Protein AF-A0A382Z2X2-F1 (afdb_monomer_lite)

pLDDT: mean 89.28, std 9.61, range [53.44, 97.62]

Sequence (156 aa):
MVYLDMKKALDSKSSKHNLVLAEGDSIIVPKTMDVVHISGALMNLEGNSISAPHFGRRRANYYINNFAGGFTKSNKKSNTVVVYPNGIAKKSMTFGLFSISPRIKKGSTIIVANKIEKQKKENENLVDWNKQIENAMLKVTAILTLWLLVDRVNAQ

Structure (mmCIF, N/CA/C/O backbone):
data_AF-A0A382Z2X2-F1
#
_entry.id   AF-A0A382Z2X2-F1
#
loop_
_atom_site.group_PDB
_atom_site.id
_atom_site.type_symbol
_atom_site.label_atom_id
_atom_site.label_alt_id
_atom_site.label_comp_id
_atom_site.label_asym_id
_atom_site.label_entity_id
_atom_site.label_seq_id
_atom_site.pdbx_PDB_ins_code
_atom_site.Cartn_x
_atom_site.Cartn_y
_atom_site.Cartn_z
_atom_site.occupancy
_atom_site.B_iso_or_equiv
_atom_site.auth_seq_id
_atom_site.auth_comp_id
_atom_site.auth_asym_id
_atom_site.auth_atom_id
_atom_site.pdbx_PDB_model_num
ATOM 1 N N . MET A 1 1 ? -13.786 -14.110 8.779 1.00 68.69 1 MET A N 1
ATOM 2 C CA . MET A 1 1 ? -13.494 -12.661 8.893 1.00 68.69 1 MET A CA 1
ATOM 3 C C . MET A 1 1 ? -14.566 -11.894 8.147 1.00 68.69 1 MET A C 1
ATOM 5 O O . MET A 1 1 ? -14.805 -12.201 6.987 1.00 68.69 1 MET A O 1
ATOM 9 N N . VAL A 1 2 ? -15.202 -10.929 8.807 1.00 78.62 2 VAL A N 1
ATOM 10 C CA . VAL A 1 2 ? -16.273 -10.100 8.236 1.00 78.62 2 VAL A CA 1
ATOM 11 C C . VAL A 1 2 ? -15.812 -8.645 8.232 1.00 78.62 2 VAL A C 1
ATOM 13 O O . VAL A 1 2 ? -15.116 -8.207 9.148 1.00 78.62 2 VAL A O 1
ATOM 16 N N . TYR A 1 3 ? -16.155 -7.900 7.183 1.00 81.44 3 TYR A N 1
ATOM 17 C CA . TYR A 1 3 ? -15.874 -6.468 7.114 1.00 81.44 3 TYR A CA 1
ATOM 18 C C . TYR A 1 3 ? -16.699 -5.707 8.162 1.00 81.44 3 TYR A C 1
ATOM 20 O O . TYR A 1 3 ? -17.918 -5.844 8.203 1.00 81.44 3 TYR A O 1
ATOM 28 N N . LEU A 1 4 ? -16.037 -4.863 8.959 1.00 82.62 4 LEU A N 1
ATOM 29 C CA . LEU A 1 4 ? -16.677 -4.005 9.956 1.00 82.62 4 LEU A CA 1
ATOM 30 C C . LEU A 1 4 ? -16.259 -2.542 9.764 1.00 82.62 4 LEU A C 1
ATOM 32 O O . LEU A 1 4 ? -15.071 -2.206 9.716 1.00 82.62 4 LEU A O 1
ATOM 36 N N . ASP A 1 5 ? -17.250 -1.654 9.707 1.00 88.06 5 ASP A N 1
ATOM 37 C CA . ASP A 1 5 ? -17.064 -0.203 9.771 1.00 88.06 5 ASP A CA 1
ATOM 38 C C . ASP A 1 5 ? -17.682 0.334 11.061 1.00 88.06 5 ASP A C 1
ATOM 40 O O . ASP A 1 5 ? -18.824 0.789 11.087 1.00 88.06 5 ASP A O 1
ATOM 44 N N . MET A 1 6 ? -16.913 0.255 12.149 1.00 86.81 6 MET A N 1
ATOM 45 C CA . MET A 1 6 ? -17.391 0.594 13.490 1.00 86.81 6 MET A CA 1
ATOM 46 C C . MET A 1 6 ? -17.887 2.039 13.593 1.00 86.81 6 MET A C 1
ATOM 48 O O . MET A 1 6 ? -18.873 2.291 14.270 1.00 86.81 6 MET A O 1
ATOM 52 N N . LYS A 1 7 ? -17.254 2.985 12.885 1.00 89.38 7 LYS A N 1
ATOM 53 C CA . LYS A 1 7 ? -17.696 4.384 12.899 1.00 89.38 7 LYS A CA 1
ATOM 54 C C . LYS A 1 7 ? -19.124 4.492 12.366 1.00 89.38 7 LYS A C 1
ATOM 56 O O . LYS A 1 7 ? -19.999 4.997 13.052 1.00 89.38 7 LYS A O 1
ATOM 61 N N . LYS A 1 8 ? -19.374 3.928 11.184 1.00 91.25 8 LYS A N 1
ATOM 62 C CA . LYS A 1 8 ? -20.708 3.972 10.576 1.00 91.25 8 LYS A CA 1
ATOM 63 C C . LYS A 1 8 ? -21.735 3.113 11.306 1.00 91.25 8 LYS A C 1
ATOM 65 O O . LYS A 1 8 ? -22.921 3.412 11.211 1.00 91.25 8 LYS A O 1
ATOM 70 N N . ALA A 1 9 ? -21.316 2.026 11.951 1.00 91.19 9 ALA A N 1
ATOM 71 C CA . ALA A 1 9 ? -22.197 1.206 12.781 1.00 91.19 9 ALA A CA 1
ATOM 72 C C . ALA A 1 9 ? -22.659 1.985 14.027 1.00 91.19 9 ALA A C 1
ATOM 74 O O . ALA A 1 9 ? -23.834 1.964 14.372 1.00 91.19 9 ALA A O 1
ATOM 75 N N . LEU A 1 10 ? -21.756 2.748 14.653 1.00 91.88 10 LEU A N 1
ATOM 76 C CA . LEU A 1 10 ? -22.066 3.567 15.829 1.00 91.88 10 LEU A CA 1
ATOM 77 C C . LEU A 1 10 ? -22.859 4.842 15.500 1.00 91.88 10 LEU A C 1
ATOM 79 O O . LEU A 1 10 ? -23.602 5.319 16.353 1.00 91.88 10 LEU A O 1
ATOM 83 N N . ASP A 1 11 ? -22.738 5.376 14.281 1.00 95.06 11 ASP A N 1
ATOM 84 C CA . ASP A 1 11 ? -23.430 6.608 13.870 1.00 95.06 11 ASP A CA 1
ATOM 85 C C . ASP A 1 11 ? -24.973 6.469 13.856 1.00 95.06 11 ASP A C 1
ATOM 87 O O . ASP A 1 11 ? -25.678 7.472 13.958 1.00 95.06 11 ASP A O 1
ATOM 91 N N . SER A 1 12 ? -25.531 5.255 13.719 1.00 93.12 12 SER A N 1
ATOM 92 C CA . SER A 1 12 ? -26.987 5.030 13.740 1.00 93.12 12 SER A CA 1
ATOM 93 C C . SER A 1 12 ? -27.377 3.613 14.170 1.00 93.12 12 SER A C 1
ATOM 95 O O . SER A 1 12 ? -26.840 2.623 13.673 1.00 93.12 12 SER A O 1
ATOM 97 N N . LYS A 1 13 ? -28.430 3.503 14.995 1.00 89.56 13 LYS A N 1
ATOM 98 C CA . LYS A 1 13 ? -29.031 2.214 15.392 1.00 89.56 13 LYS A CA 1
ATOM 99 C C . LYS A 1 13 ? -29.577 1.397 14.212 1.00 89.56 13 LYS A C 1
ATOM 101 O O . LYS A 1 13 ? -29.650 0.179 14.316 1.00 89.56 13 LYS A O 1
ATOM 106 N N . SER A 1 14 ? -29.930 2.035 13.094 1.00 92.75 14 SER A N 1
ATOM 107 C CA . SER A 1 14 ? -30.413 1.378 11.866 1.00 92.75 14 SER A CA 1
ATOM 108 C C . SER A 1 14 ? -29.350 1.303 10.763 1.00 92.75 14 SER A C 1
ATOM 110 O O . SER A 1 14 ? -29.668 1.133 9.585 1.00 92.75 14 SER A O 1
ATOM 112 N N . SER A 1 15 ? -28.071 1.464 11.112 1.00 93.69 15 SER A N 1
ATOM 113 C CA . SER A 1 15 ? -26.987 1.441 10.135 1.00 93.69 15 SER A CA 1
ATOM 114 C C . SER A 1 15 ? -26.902 0.102 9.407 1.00 93.69 15 SER A C 1
ATOM 116 O O . SER A 1 15 ? -26.831 -0.961 10.018 1.00 93.69 15 SER A O 1
ATOM 118 N N . LYS A 1 16 ? -26.762 0.157 8.078 1.00 90.50 16 LYS A N 1
ATOM 119 C CA . LYS A 1 16 ? -26.461 -1.014 7.234 1.00 90.50 16 LYS A CA 1
ATOM 120 C C . LYS A 1 16 ? -25.109 -1.680 7.535 1.00 90.50 16 LYS A C 1
ATOM 122 O O . LYS A 1 16 ? -24.785 -2.694 6.932 1.00 90.50 16 LYS A O 1
ATOM 127 N N . HIS A 1 17 ? -24.286 -1.056 8.380 1.00 89.81 17 HIS A N 1
ATOM 128 C CA . HIS A 1 17 ? -22.993 -1.587 8.814 1.00 89.81 17 HIS A CA 1
ATOM 129 C C . HIS A 1 17 ? -23.091 -2.307 10.168 1.00 89.81 17 HIS A C 1
ATOM 131 O O . HIS A 1 17 ? -22.067 -2.765 10.672 1.00 89.81 17 HIS A O 1
ATOM 137 N N . ASN A 1 18 ? -24.291 -2.393 10.757 1.00 90.81 18 ASN A N 1
ATOM 138 C CA . ASN A 1 18 ? -24.536 -3.189 11.953 1.00 90.81 18 ASN A CA 1
ATOM 139 C C . ASN A 1 18 ? -24.415 -4.674 11.611 1.00 90.81 18 ASN A C 1
ATOM 141 O O . ASN A 1 18 ? -24.924 -5.128 10.586 1.00 90.81 18 ASN A O 1
ATOM 145 N N . LEU A 1 19 ? -23.724 -5.417 12.471 1.00 89.50 19 LEU A N 1
ATOM 146 C CA . LEU A 1 19 ? -23.555 -6.858 12.333 1.00 89.50 19 LEU A CA 1
ATOM 147 C C . LEU A 1 19 ? -24.490 -7.565 13.311 1.00 89.50 19 LEU A C 1
ATOM 149 O O . LEU A 1 19 ? -24.536 -7.216 14.490 1.00 89.50 19 LEU A O 1
ATOM 153 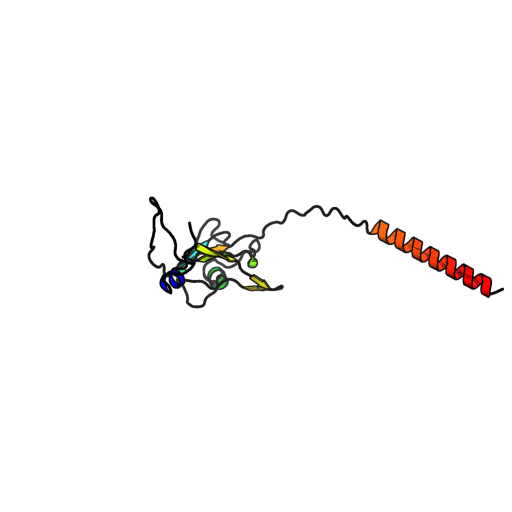N N . VAL A 1 20 ? -25.222 -8.555 12.805 1.00 91.19 20 VAL A N 1
ATOM 154 C CA . VAL A 1 20 ? -25.952 -9.515 13.635 1.00 91.19 20 VAL A CA 1
ATOM 155 C C . VAL A 1 20 ? -24.962 -10.600 14.041 1.00 91.19 20 VAL A C 1
ATOM 157 O O . VAL A 1 20 ? -24.246 -11.111 13.182 1.00 91.19 20 VAL A O 1
ATOM 160 N N . LEU A 1 21 ? -24.908 -10.910 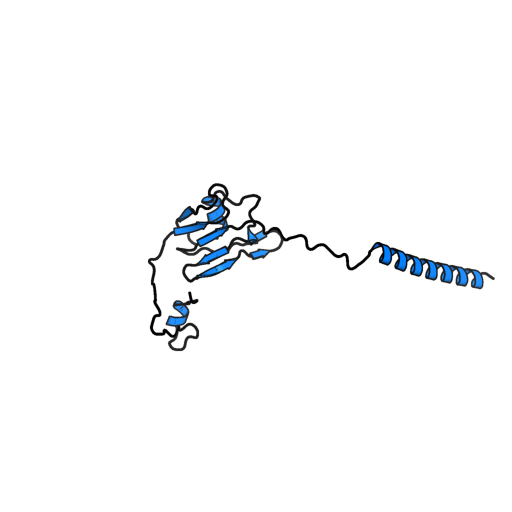15.333 1.00 92.06 21 LEU A N 1
ATOM 161 C CA . LEU A 1 21 ? -24.054 -11.962 15.878 1.00 92.06 21 LEU A CA 1
ATOM 162 C C . LEU A 1 21 ? -24.899 -13.195 16.183 1.00 92.06 21 LEU A C 1
ATOM 164 O O . LEU A 1 21 ? -26.029 -13.065 16.658 1.00 92.06 21 LEU A O 1
ATOM 168 N N . ALA A 1 22 ? -24.334 -14.367 15.929 1.00 95.25 22 ALA A N 1
ATOM 169 C CA . ALA A 1 22 ? -24.912 -15.653 16.280 1.00 95.25 22 ALA A CA 1
ATOM 170 C C . ALA A 1 22 ? -24.118 -16.329 17.408 1.00 95.25 22 ALA A C 1
ATOM 172 O O . ALA A 1 22 ? -23.006 -15.924 17.756 1.00 95.25 22 ALA A O 1
ATOM 173 N N . GLU A 1 23 ? -24.701 -17.376 17.991 1.00 96.25 23 GLU A N 1
ATOM 174 C CA . GLU A 1 23 ? -23.996 -18.217 18.955 1.00 96.25 23 GLU A CA 1
ATOM 175 C C . GLU A 1 23 ? -22.725 -18.806 18.320 1.00 96.25 23 GLU A C 1
ATOM 177 O O . GLU A 1 23 ? -22.752 -19.320 17.203 1.00 96.25 23 GLU A O 1
ATOM 182 N N . GLY A 1 24 ? -21.601 -18.696 19.032 1.00 95.69 24 GLY A N 1
ATOM 183 C CA . GLY A 1 24 ? -20.282 -19.117 18.550 1.00 95.69 24 GLY A CA 1
ATOM 184 C C . GLY A 1 24 ? -19.459 -18.020 17.863 1.00 95.69 24 GLY A C 1
ATOM 185 O O . GLY A 1 24 ? -18.258 -18.216 17.661 1.00 95.69 24 GLY A O 1
ATOM 186 N N . ASP A 1 25 ? -20.040 -16.854 17.558 1.00 94.12 25 ASP A N 1
ATOM 187 C CA . ASP A 1 25 ? -19.269 -15.717 17.047 1.00 94.12 25 ASP A CA 1
ATOM 188 C C . ASP A 1 25 ? -18.335 -15.132 18.119 1.00 94.12 25 ASP A C 1
ATOM 190 O O . ASP A 1 25 ? -18.645 -15.086 19.310 1.00 94.12 25 ASP A O 1
ATOM 194 N N . SER A 1 26 ? -17.179 -14.624 17.681 1.00 91.62 26 SER A N 1
ATOM 195 C CA . SER A 1 26 ? -16.187 -13.987 18.551 1.00 91.62 26 SER A CA 1
ATOM 196 C C . SER A 1 26 ? -15.807 -12.602 18.033 1.00 91.62 26 SER A C 1
ATOM 198 O O . SER A 1 26 ? -15.476 -12.427 16.857 1.00 91.62 26 SER A O 1
ATOM 200 N N . ILE A 1 27 ? -15.822 -11.611 18.931 1.00 88.88 27 ILE A N 1
ATOM 201 C CA . ILE A 1 27 ? -15.322 -10.260 18.667 1.00 88.88 27 ILE A CA 1
ATOM 202 C C . ILE A 1 27 ? -13.980 -10.092 19.367 1.00 88.88 27 ILE A C 1
ATOM 204 O O . ILE A 1 27 ? -13.880 -10.161 20.590 1.00 88.88 27 ILE A O 1
ATOM 208 N N . ILE A 1 28 ? -12.953 -9.798 18.577 1.00 85.44 28 ILE A N 1
ATOM 209 C CA . ILE A 1 28 ? -11.598 -9.555 19.064 1.00 85.44 28 ILE A CA 1
ATOM 210 C C . ILE A 1 28 ? -11.269 -8.081 18.823 1.00 85.44 28 ILE A C 1
ATOM 212 O O . ILE A 1 28 ? -11.236 -7.632 17.676 1.00 85.44 28 ILE A O 1
ATOM 216 N N . VAL A 1 29 ? -11.006 -7.329 19.896 1.00 86.06 29 VAL A N 1
ATOM 217 C CA . VAL A 1 29 ? -10.560 -5.927 19.826 1.00 86.06 29 VAL A CA 1
ATOM 218 C C . VAL A 1 29 ? -9.057 -5.869 20.118 1.00 86.06 29 VAL A C 1
ATOM 220 O O . VAL A 1 29 ? -8.656 -5.910 21.282 1.00 86.06 29 VAL A O 1
ATOM 223 N N . PRO A 1 30 ? -8.195 -5.807 19.088 1.00 79.81 30 PRO A N 1
ATOM 224 C CA . PRO A 1 30 ? -6.755 -5.748 19.296 1.00 79.81 30 PRO A CA 1
ATOM 225 C C . PRO A 1 30 ? -6.318 -4.366 19.798 1.00 79.81 30 PRO A C 1
ATOM 227 O O . PRO A 1 30 ? -6.960 -3.346 19.534 1.00 79.81 30 PRO A O 1
ATOM 230 N N . LYS A 1 31 ? -5.163 -4.316 20.472 1.00 84.06 31 LYS A N 1
ATOM 231 C CA . LYS A 1 31 ? -4.504 -3.051 20.824 1.00 84.06 31 LYS A CA 1
ATOM 232 C C . LYS A 1 31 ? -4.092 -2.294 19.558 1.00 84.06 31 LYS A C 1
ATOM 234 O O . LYS A 1 31 ? -3.717 -2.893 18.549 1.00 84.06 31 LYS A O 1
ATOM 239 N N . THR A 1 32 ? -4.118 -0.965 19.617 1.00 81.31 32 THR A N 1
ATOM 240 C CA . THR A 1 32 ? -3.611 -0.130 18.525 1.00 81.31 32 THR A CA 1
ATOM 241 C C . THR A 1 32 ? -2.101 -0.288 18.405 1.00 81.31 32 THR A C 1
ATOM 243 O O . THR A 1 32 ? -1.371 -0.028 19.357 1.00 81.31 32 THR A O 1
ATOM 246 N N . MET A 1 33 ? -1.635 -0.682 17.224 1.00 86.00 33 MET A N 1
ATOM 247 C CA . MET A 1 33 ? -0.210 -0.741 16.911 1.00 86.00 33 MET A CA 1
ATOM 248 C C . MET A 1 33 ? 0.239 0.577 16.284 1.00 86.00 33 MET A C 1
ATOM 250 O O . MET A 1 33 ? -0.300 0.985 15.256 1.00 86.00 33 MET A O 1
ATOM 254 N N . ASP A 1 34 ? 1.268 1.208 16.842 1.00 91.50 34 ASP A N 1
ATOM 255 C CA . ASP A 1 34 ? 1.868 2.432 16.285 1.00 91.50 34 ASP A CA 1
ATOM 256 C C . ASP A 1 34 ? 2.918 2.152 15.198 1.00 91.50 34 ASP A C 1
ATOM 258 O O . ASP A 1 34 ? 3.710 3.019 14.829 1.00 91.50 34 ASP A O 1
ATOM 262 N N . VAL A 1 35 ? 2.901 0.940 14.644 1.00 95.00 35 VAL A N 1
ATOM 263 C CA . VAL A 1 35 ? 3.814 0.488 13.595 1.00 95.00 35 VAL A CA 1
ATOM 264 C C . VAL A 1 35 ? 3.072 0.143 12.309 1.00 95.00 35 VAL A C 1
ATOM 266 O O . VAL A 1 35 ? 1.850 -0.010 12.271 1.00 95.00 35 VAL A O 1
ATOM 269 N N . VAL A 1 36 ? 3.837 0.051 11.233 1.00 96.50 36 VAL A N 1
ATOM 270 C CA . VAL A 1 36 ? 3.434 -0.398 9.907 1.00 96.50 36 VAL A CA 1
ATOM 271 C C . VAL A 1 36 ? 4.290 -1.604 9.571 1.00 96.50 36 VAL A C 1
ATOM 273 O O . VAL A 1 36 ? 5.516 -1.516 9.615 1.00 96.50 36 VAL A O 1
ATOM 276 N N . HIS A 1 37 ? 3.653 -2.708 9.209 1.00 95.94 37 HIS A N 1
ATOM 277 C CA . HIS A 1 37 ? 4.357 -3.902 8.760 1.00 95.94 37 HIS A CA 1
ATOM 278 C C . HIS A 1 37 ? 4.567 -3.841 7.250 1.00 95.94 37 HIS A C 1
ATOM 280 O O . HIS A 1 37 ? 3.696 -3.387 6.511 1.00 95.94 37 HIS A O 1
ATOM 286 N N . ILE A 1 38 ? 5.720 -4.297 6.782 1.00 96.31 38 ILE A N 1
ATOM 287 C CA . ILE A 1 38 ? 6.086 -4.372 5.371 1.00 96.31 38 ILE A CA 1
ATOM 288 C C . ILE A 1 38 ? 6.540 -5.803 5.113 1.00 96.31 38 ILE A C 1
ATOM 290 O O . ILE A 1 38 ? 7.431 -6.290 5.801 1.00 96.31 38 ILE A O 1
ATOM 294 N N . SER A 1 39 ? 5.929 -6.484 4.152 1.00 95.06 39 SER A N 1
ATOM 295 C CA . SER A 1 39 ? 6.179 -7.896 3.856 1.00 95.06 39 SER A CA 1
ATOM 296 C C . SER A 1 39 ? 6.115 -8.188 2.354 1.00 95.06 39 SER A C 1
ATOM 298 O O . SER A 1 39 ? 5.774 -7.321 1.540 1.00 95.06 39 SER A O 1
ATOM 300 N N . GLY A 1 40 ? 6.436 -9.429 1.985 1.00 92.06 40 GLY A N 1
ATOM 301 C CA . GLY A 1 40 ? 6.374 -9.930 0.615 1.00 92.06 40 GLY A CA 1
ATOM 302 C C . GLY A 1 40 ? 7.747 -9.971 -0.052 1.00 92.06 40 GLY A C 1
ATOM 303 O O . GLY A 1 40 ? 8.740 -10.328 0.571 1.00 92.06 40 GLY A O 1
ATOM 304 N N . ALA A 1 41 ? 7.798 -9.627 -1.338 1.00 91.56 41 ALA A N 1
ATOM 305 C CA . ALA A 1 41 ? 9.012 -9.702 -2.146 1.00 91.56 41 ALA A CA 1
ATOM 306 C C . ALA A 1 41 ? 9.921 -8.477 -1.924 1.00 91.56 41 ALA A C 1
ATOM 308 O O . ALA A 1 41 ? 9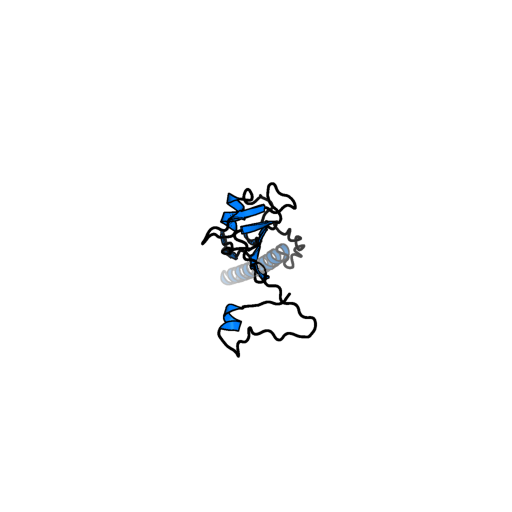.950 -7.561 -2.747 1.00 91.56 41 ALA A O 1
ATOM 309 N N . LEU A 1 42 ? 10.617 -8.436 -0.790 1.00 91.06 42 LEU A N 1
ATOM 310 C CA . LEU A 1 42 ? 11.520 -7.348 -0.398 1.00 91.06 42 LEU A CA 1
ATOM 311 C C . LEU A 1 42 ? 12.971 -7.628 -0.831 1.00 91.06 42 LEU A C 1
ATOM 313 O O . LEU A 1 42 ? 13.368 -8.781 -0.938 1.00 91.06 42 LEU A O 1
ATOM 317 N N . MET A 1 43 ? 13.768 -6.574 -1.052 1.00 81.94 43 MET A N 1
ATOM 318 C CA . MET A 1 43 ? 15.128 -6.664 -1.625 1.00 81.94 43 MET A CA 1
ATOM 319 C C . MET A 1 43 ? 16.109 -7.503 -0.792 1.00 81.94 43 MET A C 1
ATOM 321 O O . MET A 1 43 ? 16.875 -8.270 -1.356 1.00 81.94 43 MET A O 1
ATOM 325 N N . ASN A 1 44 ? 16.079 -7.353 0.537 1.00 72.25 44 ASN A N 1
ATOM 326 C CA . ASN A 1 44 ? 17.050 -7.963 1.462 1.00 72.25 44 ASN A CA 1
ATOM 327 C C . ASN A 1 44 ? 16.373 -8.824 2.540 1.00 72.25 44 ASN A C 1
ATOM 329 O O . ASN A 1 44 ? 16.937 -9.071 3.602 1.00 72.25 44 ASN A O 1
ATOM 333 N N . LEU A 1 45 ? 15.115 -9.195 2.310 1.00 71.19 45 LEU A N 1
ATOM 334 C CA . LEU A 1 45 ? 14.251 -9.872 3.272 1.00 71.19 45 LEU A CA 1
ATOM 335 C C . LEU A 1 45 ? 13.373 -10.871 2.512 1.00 71.19 45 LEU A C 1
ATOM 337 O O . LEU A 1 45 ? 12.148 -10.799 2.580 1.00 71.19 45 LEU A O 1
ATOM 341 N N . GLU A 1 46 ? 13.979 -11.764 1.728 1.00 61.09 46 GLU A N 1
ATOM 342 C CA . GLU A 1 46 ? 13.220 -12.806 1.032 1.00 61.09 46 GLU A CA 1
ATOM 343 C C . GLU A 1 46 ? 12.466 -13.663 2.061 1.00 61.09 46 GLU A C 1
ATOM 345 O O . GLU A 1 46 ? 13.066 -14.324 2.903 1.00 61.09 46 GLU A O 1
ATOM 350 N N . GLY A 1 47 ? 11.133 -13.569 2.054 1.00 62.47 47 GLY A N 1
ATOM 351 C CA . GLY A 1 47 ? 10.259 -14.243 3.021 1.00 62.47 47 GLY A CA 1
ATOM 352 C C . GLY A 1 47 ? 10.090 -13.531 4.370 1.00 62.47 47 GLY A C 1
ATOM 353 O O . GLY A 1 47 ? 9.201 -13.902 5.133 1.00 62.47 47 GLY A O 1
ATOM 354 N N . ASN A 1 48 ? 10.856 -12.473 4.647 1.00 74.12 48 ASN A N 1
ATOM 355 C CA . ASN A 1 48 ? 10.819 -11.758 5.921 1.00 74.12 48 ASN A CA 1
ATOM 356 C C . ASN A 1 48 ? 10.006 -10.457 5.843 1.00 74.12 48 ASN A C 1
ATOM 358 O O . ASN A 1 48 ? 9.849 -9.827 4.797 1.00 74.12 48 ASN A O 1
ATOM 362 N N . SER A 1 49 ? 9.482 -10.040 6.995 1.00 90.31 49 SER A N 1
ATOM 363 C CA . SER A 1 49 ? 8.787 -8.766 7.170 1.00 90.31 49 SER A CA 1
ATOM 364 C C . SER A 1 49 ? 9.602 -7.811 8.028 1.00 90.31 49 SER A C 1
ATOM 366 O O . SER A 1 49 ? 10.260 -8.241 8.972 1.00 90.31 49 SER A O 1
ATOM 368 N N . ILE A 1 50 ? 9.487 -6.514 7.768 1.00 93.75 50 ILE A N 1
ATOM 369 C CA . ILE A 1 50 ? 10.032 -5.461 8.624 1.00 93.75 50 ILE A CA 1
ATOM 370 C C . ILE A 1 50 ? 8.909 -4.583 9.166 1.00 93.75 50 ILE A C 1
ATOM 372 O O . ILE A 1 50 ? 7.893 -4.365 8.507 1.00 93.75 50 ILE A O 1
ATOM 376 N N . SER A 1 51 ? 9.096 -4.075 10.379 1.00 95.12 51 SER A N 1
ATOM 377 C CA . SER A 1 51 ? 8.173 -3.135 11.009 1.00 95.12 51 SER A CA 1
ATOM 378 C C . SER A 1 51 ? 8.818 -1.759 11.081 1.00 95.12 51 SER A C 1
ATOM 380 O O . SER A 1 51 ? 9.986 -1.638 11.438 1.00 95.12 51 SER A O 1
ATOM 382 N N . ALA A 1 52 ? 8.054 -0.722 10.758 1.00 95.62 52 ALA A N 1
ATOM 383 C CA . ALA A 1 52 ? 8.491 0.666 10.839 1.00 95.62 52 ALA A CA 1
ATOM 384 C C . ALA A 1 52 ? 7.510 1.483 11.690 1.00 95.62 52 ALA A C 1
ATOM 386 O O . ALA A 1 52 ? 6.309 1.204 11.649 1.00 95.62 52 ALA A O 1
ATOM 387 N N . PRO A 1 53 ? 7.964 2.514 12.423 1.00 96.31 53 PRO A N 1
ATOM 388 C CA . PRO A 1 53 ? 7.059 3.439 13.101 1.00 96.31 53 PRO A CA 1
ATOM 389 C C . PRO A 1 53 ? 6.075 4.077 12.115 1.00 96.31 53 PRO A C 1
ATOM 391 O O . PRO A 1 53 ? 6.434 4.393 10.977 1.00 96.31 53 PRO A O 1
ATOM 394 N N . HIS A 1 54 ? 4.823 4.281 12.526 1.00 96.44 54 HIS A N 1
ATOM 395 C CA . HIS A 1 54 ? 3.853 4.991 11.698 1.00 96.44 54 HIS A CA 1
ATOM 396 C C . HIS A 1 54 ? 4.169 6.487 11.661 1.00 96.44 54 HIS A C 1
ATOM 398 O O . HIS A 1 54 ? 4.163 7.179 12.675 1.00 96.44 54 HIS A O 1
ATOM 404 N N . PHE A 1 55 ? 4.358 7.001 10.452 1.00 94.38 55 PHE A N 1
ATOM 405 C CA . PHE A 1 55 ? 4.452 8.423 10.172 1.00 94.38 55 PHE A CA 1
ATOM 406 C C . PHE A 1 55 ? 3.150 8.915 9.538 1.00 94.38 55 PHE A C 1
ATOM 408 O O . PHE A 1 55 ? 2.669 8.390 8.521 1.00 94.38 55 PHE A O 1
ATOM 415 N N . GLY A 1 56 ? 2.589 9.975 10.120 1.00 91.38 56 GLY A N 1
ATOM 416 C CA . GLY A 1 56 ? 1.380 10.621 9.623 1.00 91.38 56 GLY A CA 1
ATOM 417 C C . GLY A 1 56 ? 1.490 11.017 8.145 1.00 91.38 56 GLY A C 1
ATOM 418 O O . GLY A 1 56 ? 2.530 11.467 7.670 1.00 91.38 56 GLY A O 1
ATOM 419 N N . ARG A 1 57 ? 0.385 10.860 7.402 1.00 92.50 57 ARG A N 1
ATOM 420 C CA . ARG A 1 57 ? 0.225 11.307 5.999 1.00 92.50 57 ARG A CA 1
ATOM 421 C C . ARG A 1 57 ? 1.157 10.634 4.972 1.00 92.50 57 ARG A C 1
ATOM 423 O O . ARG A 1 57 ? 1.178 11.061 3.817 1.00 92.50 57 ARG A O 1
ATOM 430 N N . ARG A 1 58 ? 1.870 9.560 5.329 1.00 97.50 58 ARG A N 1
ATOM 431 C CA . ARG A 1 58 ? 2.722 8.800 4.396 1.00 97.50 58 ARG A CA 1
ATOM 432 C C . ARG A 1 58 ? 1.947 7.721 3.622 1.00 97.50 58 ARG A C 1
ATOM 434 O O . ARG A 1 58 ? 0.912 7.215 4.060 1.00 97.50 58 ARG A O 1
ATOM 441 N N . ARG A 1 59 ? 2.446 7.392 2.428 1.00 97.62 59 ARG A N 1
ATOM 442 C CA . ARG A 1 59 ? 1.916 6.352 1.524 1.00 97.62 59 ARG A CA 1
ATOM 443 C C . ARG A 1 59 ? 2.823 5.123 1.522 1.00 97.62 59 ARG A C 1
ATOM 445 O O . ARG A 1 59 ? 3.961 5.218 1.967 1.00 97.62 59 ARG A O 1
ATOM 452 N N . ALA A 1 60 ? 2.338 3.988 1.022 1.00 97.56 60 ALA A N 1
ATOM 453 C CA . ALA A 1 60 ? 3.063 2.715 1.094 1.00 97.56 60 ALA A CA 1
ATOM 454 C C . ALA A 1 60 ? 4.478 2.786 0.492 1.00 97.56 60 ALA A C 1
ATOM 456 O O . ALA A 1 60 ? 5.428 2.266 1.066 1.00 97.56 60 ALA A O 1
ATOM 457 N N . ASN A 1 61 ? 4.636 3.498 -0.628 1.00 96.25 61 ASN A N 1
ATOM 458 C CA . ASN A 1 61 ? 5.929 3.693 -1.287 1.00 96.25 61 ASN A CA 1
ATOM 459 C C . ASN A 1 61 ? 6.978 4.371 -0.393 1.00 96.25 61 ASN A C 1
ATOM 461 O O . ASN A 1 61 ? 8.151 4.041 -0.501 1.00 96.25 61 ASN A O 1
ATOM 465 N N . TYR A 1 62 ? 6.572 5.299 0.481 1.00 97.56 62 TYR A N 1
ATOM 466 C CA . TYR A 1 62 ? 7.485 5.925 1.438 1.00 97.56 62 TYR A CA 1
ATOM 467 C C . TYR A 1 62 ? 8.082 4.867 2.362 1.00 97.56 62 TYR A C 1
ATOM 469 O O . TYR A 1 62 ? 9.295 4.819 2.528 1.00 97.56 62 TYR A O 1
ATOM 477 N N . TYR A 1 63 ? 7.245 3.987 2.905 1.00 97.06 63 TYR A N 1
ATOM 478 C CA . TYR A 1 63 ? 7.710 2.962 3.829 1.00 97.06 63 TYR A CA 1
ATOM 479 C C . TYR A 1 63 ? 8.625 1.948 3.145 1.00 97.06 63 TYR A C 1
ATOM 481 O O . TYR A 1 63 ? 9.687 1.628 3.665 1.00 97.06 63 TYR A O 1
ATOM 489 N N . ILE A 1 64 ? 8.252 1.511 1.941 1.00 95.62 64 ILE A N 1
ATOM 490 C CA . ILE A 1 64 ? 9.056 0.566 1.160 1.00 95.62 64 ILE A CA 1
ATOM 491 C C . ILE A 1 64 ? 10.436 1.162 0.853 1.00 95.62 64 ILE A C 1
ATOM 493 O O . ILE A 1 64 ? 11.452 0.514 1.078 1.00 95.62 64 ILE A O 1
ATOM 497 N N . ASN A 1 65 ? 10.485 2.419 0.405 1.00 95.31 65 ASN A N 1
ATOM 498 C CA . ASN A 1 65 ? 11.741 3.075 0.045 1.00 95.31 65 ASN A CA 1
ATOM 499 C C . ASN A 1 65 ? 12.647 3.373 1.246 1.00 95.31 65 ASN A C 1
ATOM 501 O O . ASN A 1 65 ? 13.857 3.268 1.105 1.00 95.31 65 ASN A O 1
ATOM 505 N N . ASN A 1 66 ? 12.085 3.756 2.396 1.00 95.88 66 ASN A N 1
ATOM 506 C CA . ASN A 1 66 ? 12.886 4.197 3.546 1.00 95.88 66 ASN A CA 1
ATOM 507 C C . ASN A 1 66 ? 13.216 3.068 4.531 1.00 95.88 66 ASN A C 1
ATOM 509 O O . ASN A 1 66 ? 14.221 3.166 5.223 1.00 95.88 66 ASN A O 1
ATOM 513 N N . PHE A 1 67 ? 12.397 2.012 4.605 1.00 94.75 67 PHE A N 1
ATOM 514 C CA . PHE A 1 67 ? 12.565 0.946 5.603 1.00 94.75 67 PHE A CA 1
ATOM 515 C C . PHE A 1 67 ? 12.758 -0.445 4.999 1.00 94.75 67 PHE A C 1
ATOM 517 O O . PHE A 1 67 ? 13.281 -1.311 5.682 1.00 94.75 67 PHE A O 1
ATOM 524 N N . ALA A 1 68 ? 12.368 -0.684 3.743 1.00 92.88 68 ALA A N 1
ATOM 525 C CA . ALA A 1 68 ? 12.461 -2.012 3.122 1.00 92.88 68 ALA A CA 1
ATOM 526 C C . ALA A 1 68 ? 13.489 -2.099 1.979 1.00 92.88 68 ALA A C 1
ATOM 528 O O . ALA A 1 68 ? 13.459 -3.043 1.192 1.00 92.88 68 ALA A O 1
ATOM 529 N N . GLY A 1 69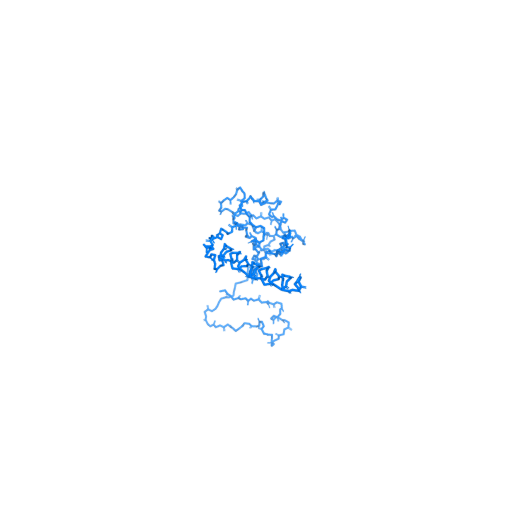 ? 14.384 -1.110 1.865 1.00 91.44 69 GLY A N 1
ATOM 530 C CA . GLY A 1 69 ? 15.421 -1.072 0.826 1.00 91.44 69 GLY A CA 1
ATOM 531 C C . GLY A 1 69 ? 14.911 -0.701 -0.573 1.00 91.44 69 GLY A C 1
ATOM 532 O O . GLY A 1 69 ? 15.653 -0.806 -1.546 1.00 91.44 69 GLY A O 1
ATOM 533 N N . GLY A 1 70 ? 13.660 -0.250 -0.693 1.00 93.56 70 GLY A N 1
ATOM 534 C CA . GLY A 1 70 ? 13.052 0.110 -1.971 1.00 93.56 70 GLY A CA 1
ATOM 535 C C . GLY A 1 70 ? 12.479 -1.073 -2.747 1.00 93.56 70 GLY A C 1
ATOM 536 O O . GLY A 1 70 ? 12.268 -2.163 -2.224 1.00 93.56 70 GLY A O 1
ATOM 537 N N . PHE A 1 71 ? 12.142 -0.809 -4.009 1.00 93.12 71 PHE A N 1
ATOM 538 C CA . PHE A 1 71 ? 11.589 -1.811 -4.916 1.00 93.12 71 PHE A CA 1
ATOM 539 C C . PHE A 1 71 ? 12.691 -2.431 -5.768 1.00 93.12 71 PHE A C 1
ATOM 541 O O . PHE A 1 71 ? 13.473 -1.713 -6.392 1.00 93.12 71 PHE A O 1
ATOM 548 N N . THR A 1 72 ? 12.680 -3.754 -5.874 1.00 92.69 72 THR A N 1
ATOM 549 C CA . THR A 1 72 ? 13.563 -4.513 -6.760 1.00 92.69 72 THR A CA 1
ATOM 550 C C . THR A 1 72 ? 13.127 -4.394 -8.228 1.00 92.69 72 THR A C 1
ATOM 552 O O . THR A 1 72 ? 12.027 -3.931 -8.552 1.00 92.69 72 THR A O 1
ATOM 555 N N . LYS A 1 73 ? 13.966 -4.881 -9.152 1.00 91.44 73 LYS A N 1
ATOM 556 C CA . LYS A 1 73 ? 13.623 -4.969 -10.585 1.00 91.44 73 LYS A CA 1
ATOM 557 C C . LYS A 1 73 ? 12.477 -5.952 -10.871 1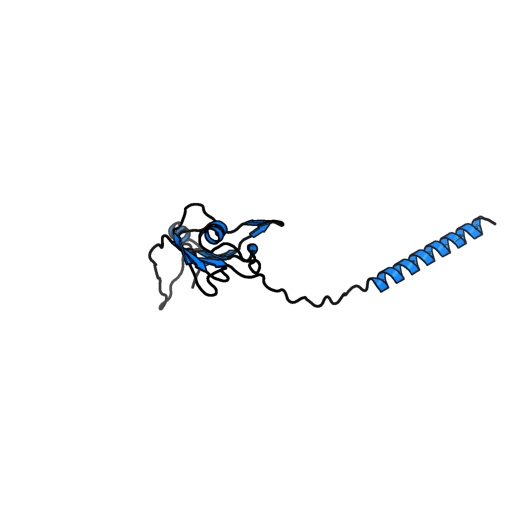.00 91.44 73 LYS A C 1
ATOM 559 O O . LYS A 1 73 ? 11.724 -5.743 -11.832 1.00 91.44 73 LYS A O 1
ATOM 564 N N . SER A 1 74 ? 12.340 -7.003 -10.062 1.00 90.94 74 SER A N 1
ATOM 565 C CA . SER A 1 74 ? 11.266 -7.999 -10.171 1.00 90.94 74 SER A CA 1
ATOM 566 C C . SER A 1 74 ? 9.947 -7.495 -9.584 1.00 90.94 74 SER A C 1
ATOM 568 O O . SER A 1 74 ? 8.879 -7.944 -10.003 1.00 90.94 74 SER A O 1
ATOM 570 N N . ASN A 1 75 ? 9.981 -6.511 -8.683 1.00 93.00 75 ASN A N 1
ATOM 571 C CA . ASN A 1 75 ? 8.777 -5.933 -8.108 1.00 93.00 75 ASN A CA 1
ATOM 572 C C . ASN A 1 75 ? 7.925 -5.170 -9.130 1.00 93.00 75 ASN A C 1
ATOM 574 O O . ASN A 1 75 ? 8.412 -4.520 -10.062 1.00 93.00 75 ASN A O 1
ATOM 578 N N . LYS A 1 76 ? 6.608 -5.166 -8.893 1.00 93.12 76 LYS A N 1
ATOM 579 C CA . LYS A 1 76 ? 5.665 -4.300 -9.604 1.00 93.12 76 LYS A CA 1
ATOM 580 C C . LYS A 1 76 ? 4.999 -3.343 -8.620 1.00 93.12 76 LYS A C 1
ATOM 582 O O . LYS A 1 76 ? 4.101 -3.741 -7.888 1.00 93.12 76 LYS A O 1
ATOM 587 N N . LYS A 1 77 ? 5.375 -2.057 -8.649 1.00 93.31 77 LYS A N 1
ATOM 588 C CA . LYS A 1 77 ? 4.833 -1.015 -7.744 1.00 93.31 77 LYS A CA 1
ATOM 589 C C . LYS A 1 77 ? 3.300 -0.928 -7.762 1.00 93.31 77 LYS A C 1
ATOM 591 O O . LYS A 1 77 ? 2.664 -0.701 -6.734 1.00 93.31 77 LYS A O 1
ATOM 596 N N . SER A 1 78 ? 2.687 -1.152 -8.926 1.00 93.75 78 SER A N 1
ATOM 597 C CA . SER A 1 78 ? 1.226 -1.190 -9.066 1.00 93.75 78 SER A CA 1
ATOM 598 C C . SER A 1 78 ? 0.574 -2.405 -8.404 1.00 93.75 78 SER A C 1
ATOM 600 O O . SER A 1 78 ? -0.634 -2.407 -8.208 1.00 93.75 78 SER A O 1
ATOM 602 N N . ASN A 1 79 ? 1.335 -3.456 -8.105 1.00 93.50 79 ASN A N 1
ATOM 603 C CA . ASN A 1 79 ? 0.843 -4.650 -7.426 1.00 93.50 79 ASN A CA 1
ATOM 604 C C . ASN A 1 79 ? 1.003 -4.588 -5.908 1.00 93.50 79 ASN A C 1
ATOM 606 O O . ASN A 1 79 ? 0.548 -5.505 -5.237 1.00 93.50 79 ASN A O 1
ATOM 610 N N . THR A 1 80 ? 1.593 -3.526 -5.357 1.00 95.38 80 THR A N 1
ATOM 611 C CA . THR A 1 80 ? 1.620 -3.331 -3.907 1.00 95.38 80 THR A CA 1
ATOM 612 C C . THR A 1 80 ? 0.197 -3.242 -3.362 1.00 95.38 80 THR A C 1
ATOM 614 O O . THR A 1 80 ? -0.629 -2.480 -3.876 1.00 95.38 80 THR A O 1
ATOM 617 N N . VAL A 1 81 ? -0.073 -4.005 -2.307 1.00 96.94 81 VAL A N 1
ATOM 618 C CA . VAL A 1 81 ? -1.355 -4.033 -1.597 1.00 96.94 81 VAL A CA 1
ATOM 619 C C . VAL A 1 81 ? -1.135 -3.555 -0.170 1.00 96.94 81 VAL A C 1
ATOM 621 O O . VAL A 1 81 ? -0.120 -3.852 0.446 1.00 96.94 81 VAL A O 1
ATOM 624 N N . VAL A 1 82 ? -2.079 -2.790 0.360 1.00 97.62 82 VAL A N 1
ATOM 625 C CA . VAL A 1 82 ? -2.109 -2.381 1.762 1.00 97.62 82 VAL A CA 1
ATOM 626 C C . VAL A 1 82 ? -3.324 -3.017 2.408 1.00 97.62 82 VAL A C 1
ATOM 628 O O . VAL A 1 82 ? -4.446 -2.738 1.987 1.00 97.62 82 VAL A O 1
ATOM 631 N N . VAL A 1 83 ? -3.099 -3.838 3.426 1.00 95.81 83 VAL A N 1
ATOM 632 C CA . VAL A 1 83 ? -4.135 -4.392 4.297 1.00 95.81 83 VAL A CA 1
ATOM 633 C C . VAL A 1 83 ? -4.232 -3.503 5.531 1.00 95.81 83 VAL A C 1
ATOM 635 O O . VAL A 1 83 ? -3.258 -3.314 6.259 1.00 95.81 83 VAL A O 1
ATOM 638 N N . TYR A 1 84 ? -5.393 -2.894 5.738 1.00 93.56 84 TYR A N 1
ATOM 639 C CA . TYR A 1 84 ? -5.661 -2.037 6.889 1.00 93.56 84 TYR A CA 1
ATOM 640 C C . TYR A 1 84 ? -6.079 -2.868 8.113 1.00 93.56 84 TYR A C 1
ATOM 642 O O . TYR A 1 84 ? -6.575 -3.980 7.940 1.00 93.56 84 TYR A O 1
ATOM 650 N N . PRO A 1 85 ? -5.979 -2.322 9.343 1.00 88.19 85 PRO A N 1
ATOM 651 C CA . PRO A 1 85 ? -6.380 -3.036 10.564 1.00 88.19 85 PRO A CA 1
ATOM 652 C C . PRO A 1 85 ? -7.831 -3.528 10.576 1.00 88.19 85 PRO A C 1
ATOM 654 O O . PRO A 1 85 ? -8.157 -4.473 11.278 1.00 88.19 85 PRO A O 1
ATOM 657 N N . ASN A 1 86 ? -8.710 -2.893 9.798 1.00 85.31 86 ASN A N 1
ATOM 658 C CA . ASN A 1 86 ? -10.107 -3.298 9.653 1.00 85.31 86 ASN A CA 1
ATOM 659 C C . ASN A 1 86 ? -10.330 -4.348 8.545 1.00 85.31 86 ASN A C 1
ATOM 661 O O . ASN A 1 86 ? -11.455 -4.524 8.087 1.00 85.31 86 ASN A O 1
ATOM 665 N N . GLY A 1 87 ? -9.262 -4.973 8.044 1.00 85.81 87 GLY A N 1
ATOM 666 C CA . GLY A 1 87 ? -9.310 -6.033 7.034 1.00 85.81 87 GLY A CA 1
ATOM 667 C C . GLY A 1 87 ? -9.484 -5.559 5.589 1.00 85.81 87 GLY A C 1
ATOM 668 O O . GLY A 1 87 ? -9.364 -6.364 4.670 1.00 85.81 87 GLY A O 1
ATOM 669 N N . ILE A 1 88 ? -9.722 -4.265 5.337 1.00 90.56 88 ILE A N 1
ATOM 670 C CA . ILE A 1 88 ? -9.803 -3.756 3.961 1.00 90.56 88 ILE A CA 1
ATOM 671 C C . ILE A 1 88 ? -8.427 -3.875 3.297 1.00 90.56 88 ILE A C 1
ATOM 673 O O . ILE A 1 88 ? -7.444 -3.336 3.804 1.00 90.56 88 ILE A O 1
ATOM 677 N N . ALA A 1 89 ? -8.377 -4.468 2.107 1.00 94.88 89 ALA A N 1
ATOM 678 C CA . ALA A 1 89 ? -7.211 -4.421 1.234 1.00 94.88 89 ALA A CA 1
ATOM 679 C C . ALA A 1 89 ? -7.381 -3.337 0.154 1.00 94.88 89 ALA A C 1
ATOM 681 O O . ALA A 1 89 ? -8.426 -3.238 -0.488 1.00 94.88 89 ALA A O 1
ATOM 682 N N . LYS A 1 90 ? -6.351 -2.517 -0.077 1.00 96.88 90 LYS A N 1
ATOM 683 C CA . LYS A 1 90 ? -6.295 -1.567 -1.200 1.00 96.88 90 LYS A CA 1
ATOM 684 C C . LYS A 1 90 ? -5.028 -1.759 -2.011 1.00 96.88 90 LYS A C 1
ATOM 686 O O . LYS A 1 90 ? -3.931 -1.774 -1.465 1.00 96.88 90 LYS A O 1
ATOM 691 N N . LYS A 1 91 ? -5.185 -1.839 -3.327 1.00 96.38 91 LYS A N 1
ATOM 692 C CA . LYS A 1 91 ? -4.081 -1.945 -4.281 1.00 96.38 91 LYS A CA 1
ATOM 693 C C . LYS A 1 91 ? -3.589 -0.561 -4.710 1.00 96.38 91 LYS A C 1
ATOM 695 O O . LYS A 1 91 ? -4.371 0.388 -4.779 1.00 96.38 91 LYS A O 1
ATOM 700 N N . SER A 1 92 ? -2.302 -0.449 -5.026 1.00 96.25 92 SER A N 1
ATOM 701 C CA . SER A 1 92 ? -1.756 0.702 -5.749 1.00 96.25 92 SER A CA 1
ATOM 702 C C . SER A 1 92 ? -2.465 0.902 -7.090 1.00 96.25 92 SER A C 1
ATOM 704 O O . SER A 1 92 ? -2.694 -0.040 -7.847 1.00 96.25 92 SER A O 1
ATOM 706 N N . MET A 1 93 ? -2.775 2.153 -7.410 1.00 94.69 93 MET A N 1
ATOM 707 C CA . MET A 1 93 ? -3.393 2.527 -8.681 1.00 94.69 93 MET A CA 1
ATOM 708 C C . MET A 1 93 ? -2.312 2.870 -9.706 1.00 94.69 93 MET A C 1
ATOM 710 O O . MET A 1 93 ? -1.275 3.429 -9.347 1.00 94.69 93 MET A O 1
ATOM 714 N N . THR A 1 94 ? -2.545 2.538 -10.976 1.00 93.75 94 THR A N 1
ATOM 715 C CA . THR A 1 94 ? -1.637 2.876 -12.086 1.00 93.75 94 THR A CA 1
ATOM 716 C C . THR A 1 94 ? -2.265 3.974 -12.926 1.00 93.75 94 THR A C 1
ATOM 718 O O . THR A 1 94 ? -3.412 3.835 -13.334 1.00 93.75 94 THR A O 1
ATOM 721 N N . PHE A 1 95 ? -1.509 5.032 -13.192 1.00 92.88 95 PHE A N 1
ATOM 722 C CA . PHE A 1 95 ? -1.903 6.181 -14.002 1.00 92.88 95 PHE A CA 1
ATOM 723 C C . PHE A 1 95 ? -0.902 6.325 -15.152 1.00 92.88 95 PHE A C 1
ATOM 725 O O . PHE A 1 95 ? -0.033 7.195 -15.140 1.00 92.88 95 PHE A O 1
ATOM 732 N N . GLY A 1 96 ? -0.962 5.389 -16.104 1.00 89.69 96 GLY A N 1
ATOM 733 C CA . GLY A 1 96 ? -0.018 5.315 -17.221 1.00 89.69 96 GLY A CA 1
ATOM 734 C C . GLY A 1 96 ? 1.428 5.138 -16.746 1.00 89.69 96 GLY A C 1
ATOM 735 O O . GLY A 1 96 ? 1.831 4.040 -16.368 1.00 89.69 96 GLY A O 1
ATOM 736 N N . LEU A 1 97 ? 2.187 6.236 -16.750 1.00 89.88 97 LEU A N 1
ATOM 737 C CA . LEU A 1 97 ? 3.626 6.290 -16.462 1.00 89.88 97 LEU A CA 1
ATOM 738 C C . LEU A 1 97 ? 3.977 6.143 -14.973 1.00 89.88 97 LEU A C 1
ATOM 740 O O . LEU A 1 97 ? 5.108 5.790 -14.642 1.00 89.88 97 LEU A O 1
ATOM 744 N N . PHE A 1 98 ? 3.040 6.408 -14.061 1.00 90.62 98 PHE A N 1
ATOM 745 C CA . PHE A 1 98 ? 3.305 6.360 -12.623 1.00 90.62 98 PHE A CA 1
ATOM 746 C C . PHE A 1 98 ? 2.268 5.539 -11.859 1.00 90.62 98 PHE A C 1
ATOM 748 O O . PHE A 1 98 ? 1.123 5.364 -12.270 1.00 90.62 98 PHE A O 1
ATOM 755 N N . SER A 1 99 ? 2.678 5.025 -10.700 1.00 93.38 99 SER A N 1
ATOM 756 C CA . SER A 1 99 ? 1.803 4.306 -9.775 1.00 93.38 99 SER A CA 1
ATOM 757 C C . SER A 1 99 ? 1.644 5.086 -8.476 1.00 93.38 99 SER A C 1
ATOM 759 O O . SER A 1 99 ? 2.644 5.468 -7.863 1.00 93.38 99 SER A O 1
ATOM 761 N N . ILE A 1 100 ? 0.409 5.255 -8.008 1.00 96.50 100 ILE A N 1
ATOM 762 C CA . ILE A 1 100 ? 0.111 5.883 -6.721 1.00 96.50 100 ILE A CA 1
ATOM 763 C C . ILE A 1 100 ? -0.261 4.799 -5.715 1.00 96.50 100 ILE A C 1
ATOM 765 O O . ILE A 1 100 ? -1.281 4.122 -5.847 1.00 96.50 100 ILE A O 1
ATOM 769 N N . SER A 1 101 ? 0.554 4.674 -4.669 1.00 96.69 101 SER A N 1
ATOM 770 C CA . SER A 1 101 ? 0.289 3.733 -3.581 1.00 96.69 101 SER A CA 1
ATOM 771 C C . SER A 1 101 ? -0.708 4.283 -2.545 1.00 96.69 101 SER A C 1
ATOM 773 O O . SER A 1 101 ? -0.820 5.509 -2.382 1.00 96.69 101 SER A O 1
ATOM 775 N N . PRO A 1 102 ? -1.449 3.418 -1.823 1.00 97.44 102 PRO A N 1
ATOM 776 C CA . PRO A 1 102 ? -2.413 3.855 -0.815 1.00 97.44 102 PRO A CA 1
ATOM 777 C C . PRO A 1 102 ? -1.756 4.607 0.354 1.00 97.44 102 PRO A C 1
ATOM 779 O O . PRO A 1 102 ? -0.582 4.408 0.671 1.00 97.44 102 PRO A O 1
ATOM 782 N N . ARG A 1 103 ? -2.528 5.479 1.019 1.00 97.06 103 ARG A N 1
ATOM 783 C CA . ARG A 1 103 ? -2.122 6.106 2.291 1.00 97.06 103 ARG A CA 1
ATOM 784 C C . ARG A 1 103 ? -2.166 5.077 3.419 1.00 97.06 103 ARG A C 1
ATOM 786 O O . ARG A 1 103 ? -3.082 4.256 3.451 1.00 97.06 103 ARG A O 1
ATOM 793 N N . ILE A 1 104 ? -1.212 5.160 4.340 1.00 96.88 104 ILE A N 1
ATOM 794 C CA . ILE A 1 104 ? -1.024 4.173 5.405 1.00 96.88 104 ILE A CA 1
ATOM 795 C C . ILE A 1 104 ? -1.620 4.659 6.724 1.00 96.88 104 ILE A C 1
ATOM 797 O O . ILE A 1 104 ? -1.452 5.819 7.107 1.00 96.88 104 ILE A O 1
ATOM 801 N N . LYS A 1 105 ? -2.300 3.750 7.426 1.00 94.56 105 LYS A N 1
ATOM 802 C CA . LYS A 1 105 ? -2.781 3.943 8.798 1.00 94.56 105 LYS A CA 1
ATOM 803 C C . LYS A 1 105 ? -1.917 3.138 9.774 1.00 94.56 105 LYS A C 1
ATOM 805 O O . LYS A 1 105 ? -1.256 2.184 9.366 1.00 94.56 105 LYS A O 1
ATOM 810 N N . LYS A 1 106 ? -1.967 3.501 11.051 1.00 94.50 106 LYS A N 1
ATOM 811 C CA . LYS A 1 106 ? -1.415 2.712 12.158 1.00 94.50 106 LYS A CA 1
ATOM 812 C C . LYS A 1 106 ? -1.866 1.249 12.063 1.00 94.50 106 LYS A C 1
ATOM 814 O O . LYS A 1 106 ? -3.018 1.011 11.707 1.00 94.50 106 LYS A O 1
ATOM 819 N N . GLY A 1 107 ? -0.960 0.303 12.289 1.00 93.75 107 GLY A N 1
ATOM 820 C CA . GLY A 1 107 ? -1.211 -1.139 12.215 1.00 93.75 107 GLY A CA 1
ATOM 821 C C . GLY A 1 107 ? -1.486 -1.698 10.816 1.00 93.75 107 GLY A C 1
ATOM 822 O O . GLY A 1 107 ? -1.935 -2.834 10.700 1.00 93.75 107 GLY A O 1
ATOM 823 N N . SER A 1 108 ? -1.281 -0.925 9.742 1.00 95.88 108 SER A N 1
ATOM 824 C CA . SER A 1 108 ? -1.458 -1.463 8.384 1.00 95.88 108 SER A CA 1
ATOM 825 C C . SER A 1 108 ? -0.294 -2.375 8.002 1.00 95.88 108 SER A C 1
ATOM 827 O O . SER A 1 108 ? 0.846 -2.135 8.398 1.00 95.88 108 SER A O 1
ATOM 829 N N . THR A 1 109 ? -0.577 -3.351 7.145 1.00 96.19 109 THR A N 1
ATOM 830 C CA . THR A 1 109 ? 0.426 -4.214 6.518 1.00 96.19 109 THR A CA 1
ATOM 831 C C . THR A 1 109 ? 0.551 -3.874 5.037 1.00 96.19 109 THR A C 1
ATOM 833 O O . THR A 1 109 ? -0.441 -3.829 4.311 1.00 96.19 109 THR A O 1
ATOM 836 N N . ILE A 1 110 ? 1.768 -3.610 4.579 1.00 97.25 110 ILE A N 1
ATOM 837 C CA . ILE A 1 110 ? 2.122 -3.341 3.189 1.00 97.25 110 ILE A CA 1
ATOM 838 C C . ILE A 1 110 ? 2.698 -4.622 2.597 1.00 97.25 110 ILE A C 1
ATOM 840 O O . ILE A 1 110 ? 3.716 -5.110 3.066 1.00 97.25 110 ILE A O 1
ATOM 844 N N . ILE A 1 111 ? 2.079 -5.124 1.538 1.00 96.19 111 ILE A N 1
ATOM 845 C CA . ILE A 1 111 ? 2.486 -6.339 0.839 1.00 96.19 111 ILE A CA 1
ATOM 846 C C . ILE A 1 111 ? 3.072 -5.937 -0.513 1.00 96.19 111 ILE A C 1
ATOM 848 O O . ILE A 1 111 ? 2.376 -5.385 -1.375 1.00 96.19 111 ILE A O 1
ATOM 852 N N . VAL A 1 112 ? 4.364 -6.194 -0.697 1.00 95.12 112 VAL A N 1
ATOM 853 C CA . VAL A 1 112 ? 5.080 -5.975 -1.957 1.00 95.12 112 VAL A CA 1
ATOM 854 C C . VAL A 1 112 ? 5.025 -7.249 -2.786 1.00 95.12 112 VAL A C 1
ATOM 856 O O . VAL A 1 112 ? 5.387 -8.323 -2.316 1.00 95.12 112 VAL A O 1
ATOM 859 N N . ALA A 1 113 ? 4.577 -7.129 -4.035 1.00 91.56 113 ALA A N 1
ATOM 860 C CA . ALA A 1 113 ? 4.446 -8.263 -4.938 1.00 91.56 113 ALA A CA 1
ATOM 861 C C . ALA A 1 113 ? 5.326 -8.098 -6.180 1.00 91.56 113 ALA A C 1
ATOM 863 O O . ALA A 1 113 ? 5.521 -6.990 -6.706 1.00 91.56 113 ALA A O 1
ATOM 864 N N . ASN A 1 114 ? 5.801 -9.232 -6.687 1.00 90.69 114 ASN A N 1
ATOM 865 C CA . ASN A 1 114 ? 6.517 -9.299 -7.949 1.00 90.69 114 ASN A CA 1
ATOM 866 C C . ASN A 1 114 ? 5.590 -9.053 -9.147 1.00 90.69 114 ASN A C 1
ATOM 868 O O . ASN A 1 114 ? 4.354 -9.050 -9.057 1.00 90.69 114 ASN A O 1
ATOM 872 N N . LYS A 1 115 ? 6.208 -8.769 -10.292 1.00 88.19 115 LYS A N 1
ATOM 873 C CA . LYS A 1 115 ? 5.533 -8.776 -11.586 1.00 88.19 115 LYS A CA 1
ATOM 874 C C . LYS A 1 115 ? 4.946 -10.170 -11.785 1.00 88.19 115 LYS A C 1
ATOM 876 O O . LYS A 1 115 ? 5.659 -11.159 -11.710 1.00 88.19 115 LYS A O 1
ATOM 881 N N . ILE A 1 116 ? 3.639 -10.226 -12.020 1.00 81.88 116 ILE A N 1
ATOM 882 C CA . ILE A 1 116 ? 2.994 -11.462 -12.454 1.00 81.88 116 ILE A CA 1
ATOM 883 C C . ILE A 1 116 ? 3.459 -11.683 -13.889 1.00 81.88 116 ILE A C 1
ATOM 885 O O . ILE A 1 116 ? 3.174 -10.843 -14.753 1.00 81.88 116 ILE A O 1
ATOM 889 N N . GLU A 1 117 ? 4.187 -12.768 -14.124 1.00 76.00 117 GLU A N 1
ATOM 890 C CA . GLU A 1 117 ? 4.465 -13.253 -15.468 1.00 76.00 117 GLU A CA 1
ATOM 891 C C . GLU A 1 117 ? 3.127 -13.658 -16.076 1.00 76.00 117 GLU A C 1
ATOM 893 O O . GLU A 1 117 ? 2.525 -14.669 -15.719 1.00 76.00 117 GLU A O 1
ATOM 898 N N . LYS A 1 118 ? 2.582 -12.799 -16.940 1.00 71.75 118 LYS A N 1
ATOM 899 C CA . LYS A 1 118 ? 1.458 -13.215 -17.766 1.00 71.75 118 LYS A CA 1
ATOM 900 C C . LYS A 1 118 ? 2.025 -14.263 -18.708 1.00 71.75 118 LYS A C 1
ATOM 902 O O . LYS A 1 118 ? 2.904 -13.922 -19.500 1.00 71.75 118 LYS A O 1
ATOM 907 N N . GLN A 1 119 ? 1.526 -15.494 -18.625 1.00 69.31 119 GLN A N 1
ATOM 908 C CA . GLN A 1 119 ? 1.737 -16.467 -19.689 1.00 69.31 119 GLN A CA 1
ATOM 909 C C . GLN A 1 119 ? 1.404 -15.751 -20.997 1.00 69.31 119 GLN A C 1
ATOM 911 O O . GLN A 1 119 ? 0.345 -15.114 -21.097 1.00 69.31 119 GLN A O 1
ATOM 916 N N . LYS A 1 120 ? 2.351 -15.744 -21.943 1.00 57.94 120 LYS A N 1
ATOM 917 C CA . LYS A 1 120 ? 2.071 -15.287 -23.302 1.00 57.94 120 LYS A CA 1
ATOM 918 C C . LYS A 1 120 ? 0.858 -16.101 -23.722 1.00 57.94 120 LYS A C 1
ATOM 920 O O . LYS A 1 120 ? 0.971 -17.311 -23.875 1.00 57.94 120 LYS A O 1
ATOM 925 N N . LYS A 1 121 ? -0.305 -15.454 -23.837 1.00 61.84 121 LYS A N 1
ATOM 926 C CA . LYS A 1 121 ? -1.364 -16.039 -24.643 1.00 61.84 121 LYS A CA 1
ATOM 927 C C . LYS A 1 121 ? -0.704 -16.233 -25.993 1.00 61.84 121 LYS A C 1
ATOM 929 O O . LYS A 1 121 ? -0.154 -15.269 -26.531 1.00 61.84 121 LYS A O 1
ATOM 934 N N . GLU A 1 122 ? -0.623 -17.479 -26.431 1.00 62.16 122 GLU A N 1
ATOM 935 C CA . GLU A 1 122 ? -0.250 -17.774 -27.797 1.00 62.16 122 GLU A CA 1
ATOM 936 C C . GLU A 1 122 ? -1.207 -16.934 -28.633 1.00 62.16 122 GLU A C 1
ATOM 938 O O . GLU A 1 122 ? -2.428 -17.057 -28.520 1.00 62.16 122 GLU A O 1
ATOM 943 N N . ASN A 1 123 ? -0.659 -15.912 -29.288 1.00 58.59 123 ASN A N 1
ATOM 944 C CA . ASN A 1 123 ? -1.449 -15.106 -30.188 1.00 58.59 123 ASN A CA 1
ATOM 945 C C . ASN A 1 123 ? -1.740 -16.053 -31.345 1.00 58.59 123 ASN A C 1
ATOM 947 O O . ASN A 1 123 ? -0.947 -16.137 -32.280 1.00 58.59 123 ASN A O 1
ATOM 951 N N . GLU A 1 124 ? -2.844 -16.792 -31.271 1.00 62.56 124 GLU A N 1
ATOM 952 C CA . GLU A 1 124 ? -3.520 -17.201 -32.486 1.00 62.56 124 GLU A CA 1
ATOM 953 C C . GLU A 1 124 ? -3.789 -15.890 -33.216 1.00 62.56 124 GLU A C 1
ATOM 955 O O . GLU A 1 124 ? -4.646 -15.093 -32.824 1.00 62.56 124 GLU A O 1
ATOM 960 N N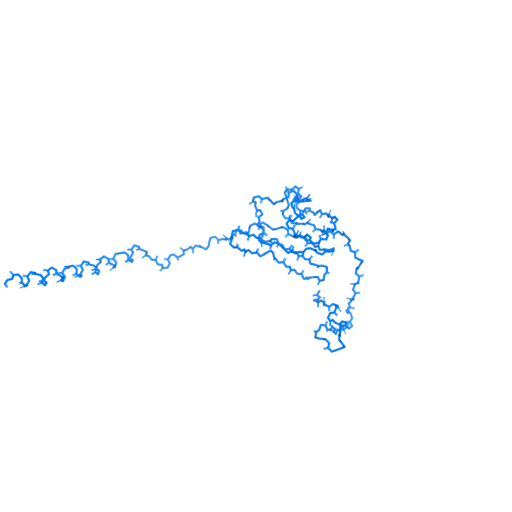 . ASN A 1 125 ? -2.947 -15.583 -34.199 1.00 66.25 125 ASN A N 1
ATOM 961 C CA . ASN A 1 125 ? -3.175 -14.468 -35.091 1.00 66.25 125 ASN A CA 1
ATOM 962 C C . ASN A 1 125 ? -4.432 -14.833 -35.881 1.00 66.25 125 ASN A C 1
ATOM 964 O O . ASN A 1 125 ? -4.355 -15.413 -36.956 1.00 66.25 125 ASN A O 1
ATOM 968 N N . LEU A 1 126 ? -5.599 -14.501 -35.324 1.00 63.69 126 LEU A N 1
ATOM 969 C CA . LEU A 1 126 ? -6.902 -14.677 -35.969 1.00 63.69 126 LEU A CA 1
ATOM 970 C C . LEU A 1 126 ? -6.966 -13.922 -37.308 1.00 63.69 126 LEU A C 1
ATOM 972 O O . LEU A 1 126 ? -7.829 -14.184 -38.140 1.00 63.69 126 LEU A O 1
ATOM 976 N N . VAL A 1 127 ? -6.046 -12.974 -37.505 1.00 79.00 127 VAL A N 1
ATOM 977 C CA . VAL A 1 127 ? -5.883 -12.183 -38.714 1.00 79.00 127 VAL A CA 1
ATOM 978 C C . VAL A 1 127 ? -4.545 -12.515 -39.370 1.00 79.00 127 VAL A C 1
ATOM 980 O O . VAL A 1 127 ? -3.483 -12.134 -38.875 1.00 79.00 127 VAL A O 1
ATOM 983 N N . ASP A 1 128 ? -4.618 -13.197 -40.512 1.00 86.94 128 ASP A N 1
ATOM 984 C CA . ASP A 1 128 ? -3.484 -13.391 -41.411 1.00 86.94 128 ASP A CA 1
ATOM 985 C C . ASP A 1 128 ? -3.275 -12.123 -42.251 1.00 86.94 128 ASP A C 1
ATOM 987 O O . ASP A 1 128 ? -3.977 -11.863 -43.234 1.00 86.94 128 ASP A O 1
ATOM 991 N N . TRP A 1 129 ? -2.319 -11.304 -41.820 1.00 86.44 129 TRP A N 1
ATOM 992 C CA . TRP A 1 129 ? -1.969 -10.054 -42.487 1.00 86.44 129 TRP A CA 1
ATOM 993 C C . TRP A 1 129 ? -1.441 -10.267 -43.906 1.00 86.44 129 TRP A C 1
ATOM 995 O O . TRP A 1 129 ? -1.704 -9.422 -44.758 1.00 86.44 129 TRP A O 1
ATOM 1005 N N . ASN A 1 130 ? -0.792 -11.399 -44.198 1.00 88.31 130 ASN A N 1
ATOM 1006 C CA . ASN A 1 130 ? -0.338 -11.699 -45.556 1.00 88.31 130 ASN A CA 1
ATOM 1007 C C . ASN A 1 130 ? -1.550 -11.877 -46.476 1.00 88.31 130 ASN A C 1
ATOM 1009 O O . ASN A 1 130 ? -1.659 -11.209 -47.503 1.00 88.31 130 ASN A O 1
ATOM 1013 N N . LYS A 1 131 ? -2.537 -12.665 -46.033 1.00 87.75 131 LYS A N 1
ATOM 1014 C CA . LYS A 1 131 ? -3.796 -12.869 -46.763 1.00 87.75 131 LYS A CA 1
ATOM 1015 C C . LYS A 1 131 ? -4.609 -11.579 -46.922 1.00 87.75 131 LYS A C 1
ATOM 1017 O O . LYS A 1 131 ? -5.286 -11.385 -47.934 1.00 87.75 131 LYS A O 1
ATOM 1022 N N . GLN A 1 132 ? -4.587 -10.684 -45.933 1.00 89.06 132 GLN A N 1
ATOM 1023 C CA . GLN A 1 132 ? -5.258 -9.384 -46.053 1.00 89.06 132 GLN A CA 1
ATOM 1024 C C . GLN A 1 132 ? -4.579 -8.471 -47.079 1.00 89.06 132 GLN A C 1
ATOM 1026 O O . GLN A 1 132 ? -5.279 -7.811 -47.850 1.00 89.06 132 GLN A O 1
ATOM 1031 N N . ILE A 1 133 ? -3.245 -8.468 -47.124 1.00 91.62 133 ILE A N 1
ATOM 1032 C CA . ILE A 1 133 ? -2.468 -7.699 -48.102 1.00 91.62 133 ILE A CA 1
ATOM 1033 C C . ILE A 1 133 ? -2.707 -8.236 -49.519 1.00 91.62 133 ILE A C 1
ATOM 1035 O O . ILE A 1 133 ? -2.985 -7.450 -50.423 1.00 91.62 133 ILE A O 1
ATOM 1039 N N . GLU A 1 134 ? -2.695 -9.556 -49.712 1.00 89.62 134 GLU A N 1
ATOM 1040 C CA . GLU A 1 134 ? -2.967 -10.184 -51.014 1.00 89.62 134 GLU A CA 1
ATOM 1041 C C . GLU A 1 134 ? -4.363 -9.832 -51.544 1.00 89.62 134 GLU A C 1
ATOM 1043 O O . GLU A 1 134 ? -4.516 -9.376 -52.679 1.00 89.62 134 GLU A O 1
ATOM 1048 N N . ASN A 1 135 ? -5.391 -9.954 -50.700 1.00 91.62 135 ASN A N 1
ATOM 1049 C CA . ASN A 1 135 ? -6.760 -9.602 -51.077 1.00 91.62 135 ASN A CA 1
ATOM 1050 C C . ASN A 1 135 ? -6.920 -8.112 -51.401 1.00 91.62 135 ASN A C 1
ATOM 1052 O O . ASN A 1 135 ? -7.716 -7.750 -52.270 1.00 91.62 135 ASN A O 1
ATOM 1056 N N . ALA A 1 136 ? -6.195 -7.235 -50.703 1.00 94.75 136 ALA A N 1
ATOM 1057 C CA . ALA A 1 136 ? -6.179 -5.813 -51.021 1.00 94.75 136 ALA A CA 1
ATOM 1058 C C . ALA A 1 136 ? -5.516 -5.567 -52.382 1.00 94.75 136 ALA A C 1
ATOM 1060 O O . ALA A 1 136 ? -6.065 -4.831 -53.203 1.00 94.75 136 ALA A O 1
ATOM 1061 N N . MET A 1 137 ? -4.392 -6.232 -52.655 1.00 94.19 137 MET A N 1
ATOM 1062 C CA . MET A 1 137 ? -3.666 -6.094 -53.914 1.00 94.19 137 MET A CA 1
ATOM 1063 C C . MET A 1 137 ? -4.509 -6.544 -55.108 1.00 94.19 137 MET A C 1
ATOM 1065 O O . MET A 1 137 ? -4.565 -5.823 -56.097 1.00 94.19 137 MET A O 1
ATOM 1069 N N . LEU A 1 138 ? -5.248 -7.652 -54.986 1.00 93.12 138 LEU A N 1
ATOM 1070 C CA . LEU A 1 138 ? -6.179 -8.123 -56.019 1.00 93.12 138 LEU A CA 1
ATOM 1071 C C . LEU A 1 138 ? -7.294 -7.115 -56.330 1.00 93.12 138 LEU A C 1
ATOM 1073 O O . LEU A 1 138 ? -7.685 -6.938 -57.482 1.00 93.12 138 LEU A O 1
ATOM 1077 N N . LYS A 1 139 ? -7.814 -6.425 -55.311 1.00 95.62 139 LYS A N 1
ATOM 1078 C CA . LYS A 1 139 ? -8.828 -5.380 -55.515 1.00 95.62 139 LYS A CA 1
ATOM 1079 C C . LYS A 1 139 ? -8.232 -4.157 -56.204 1.00 95.62 139 LYS A C 1
ATOM 1081 O O . LYS A 1 139 ? -8.852 -3.607 -57.108 1.00 95.62 139 LYS A O 1
ATOM 1086 N N . VAL A 1 140 ? -7.029 -3.750 -55.803 1.00 96.62 140 VAL A N 1
ATOM 1087 C CA . VAL A 1 140 ? -6.323 -2.615 -56.409 1.00 96.62 140 VAL A CA 1
ATOM 1088 C C . VAL A 1 140 ? -5.986 -2.905 -57.868 1.00 96.62 140 VAL A C 1
ATOM 1090 O O . VAL A 1 140 ? -6.265 -2.072 -58.726 1.00 96.62 140 VAL A O 1
ATOM 1093 N N . THR A 1 141 ? -5.452 -4.087 -58.180 1.00 95.44 141 THR A N 1
ATOM 1094 C CA . THR A 1 141 ? -5.152 -4.472 -59.564 1.00 95.44 141 THR A CA 1
ATOM 1095 C C . THR A 1 141 ? -6.416 -4.544 -60.409 1.00 95.44 141 THR A C 1
ATOM 1097 O O . THR A 1 141 ? -6.399 -4.063 -61.538 1.00 95.44 141 THR A O 1
ATOM 1100 N N . ALA A 1 142 ? -7.531 -5.052 -59.875 1.00 96.12 142 ALA A N 1
ATOM 1101 C CA . ALA A 1 142 ? -8.808 -5.064 -60.586 1.00 96.12 142 ALA A CA 1
ATOM 1102 C C . ALA A 1 142 ? -9.306 -3.644 -60.914 1.00 96.12 142 ALA A C 1
ATOM 1104 O O . ALA A 1 142 ? -9.708 -3.388 -62.048 1.00 96.12 142 ALA A O 1
ATOM 1105 N N . ILE A 1 143 ? -9.221 -2.708 -59.961 1.00 97.12 143 ILE A N 1
ATOM 1106 C CA . ILE A 1 143 ? -9.589 -1.297 -60.174 1.00 97.12 143 ILE A CA 1
ATOM 1107 C C . ILE A 1 143 ? -8.680 -0.649 -61.222 1.00 97.12 143 ILE A C 1
ATOM 1109 O O . ILE A 1 143 ? -9.176 0.008 -62.131 1.00 97.12 143 ILE A O 1
ATOM 1113 N N . LEU A 1 144 ? -7.363 -0.855 -61.132 1.00 95.38 144 LEU A N 1
ATOM 1114 C CA . LEU A 1 144 ? -6.402 -0.331 -62.108 1.00 95.38 144 LEU A CA 1
ATOM 1115 C C . LEU A 1 144 ? -6.640 -0.907 -63.507 1.00 95.38 144 LEU A C 1
ATOM 1117 O O . LEU A 1 144 ? -6.595 -0.176 -64.489 1.00 95.38 144 LEU A O 1
ATOM 1121 N N . THR A 1 145 ? -6.933 -2.204 -63.601 1.00 96.50 145 THR A N 1
ATOM 1122 C CA . THR A 1 145 ? -7.248 -2.862 -64.876 1.00 96.50 145 THR A CA 1
ATOM 1123 C C . THR A 1 145 ? -8.515 -2.277 -65.487 1.00 96.50 145 THR A C 1
ATOM 1125 O O . THR A 1 145 ? -8.530 -1.939 -66.668 1.00 96.50 145 THR A O 1
ATOM 1128 N N . LEU A 1 146 ? -9.565 -2.106 -64.680 1.00 95.62 146 LEU A N 1
ATOM 1129 C CA . LEU A 1 146 ? -10.808 -1.477 -65.117 1.00 95.62 146 LEU A CA 1
ATOM 1130 C C . LEU A 1 146 ? -10.565 -0.036 -65.585 1.00 95.62 146 LEU A C 1
ATOM 1132 O O . LEU A 1 146 ? -11.069 0.362 -66.630 1.00 95.62 146 LEU A O 1
ATOM 1136 N N . TRP A 1 147 ? -9.763 0.724 -64.838 1.00 95.19 147 TRP A N 1
ATOM 1137 C CA . TRP A 1 147 ? -9.402 2.096 -65.181 1.00 95.19 147 TRP A CA 1
ATOM 1138 C C . TRP A 1 147 ? -8.654 2.177 -66.520 1.00 95.19 147 TRP A C 1
ATOM 1140 O O . TRP A 1 147 ? -9.051 2.954 -67.383 1.00 95.19 147 TRP A O 1
ATOM 1150 N N . LEU A 1 148 ? -7.659 1.311 -66.743 1.00 95.06 148 LEU A N 1
ATOM 1151 C CA . LEU A 1 148 ? -6.930 1.219 -68.015 1.00 95.06 148 LEU A CA 1
ATOM 1152 C C . LEU A 1 148 ? -7.832 0.829 -69.195 1.00 95.06 148 LEU A C 1
ATOM 1154 O O . LEU A 1 148 ? -7.632 1.308 -70.310 1.00 95.06 148 LEU A O 1
ATOM 1158 N N . LEU A 1 149 ? -8.820 -0.044 -68.974 1.00 94.94 149 LEU A N 1
ATOM 1159 C CA . LEU A 1 149 ? -9.785 -0.421 -70.010 1.00 94.94 149 LEU A CA 1
ATOM 1160 C C . LEU A 1 149 ? -10.678 0.758 -70.407 1.00 94.94 149 LEU A C 1
ATOM 1162 O O . LEU A 1 149 ? -10.883 0.981 -71.597 1.00 94.94 149 LEU A O 1
ATOM 1166 N N . VAL A 1 150 ? -11.178 1.520 -69.430 1.00 94.19 150 VAL A N 1
ATOM 1167 C CA . VAL A 1 150 ? -11.989 2.722 -69.686 1.00 94.19 150 VAL A CA 1
ATOM 1168 C C . VAL A 1 150 ? -11.177 3.777 -70.437 1.00 94.19 150 VAL A C 1
ATOM 1170 O O . VAL A 1 150 ? -11.661 4.327 -71.423 1.00 94.19 150 VAL A O 1
ATOM 1173 N N . ASP A 1 151 ? -9.938 4.024 -70.011 1.00 93.44 151 ASP A N 1
ATOM 1174 C CA . ASP A 1 151 ? -9.046 4.995 -70.653 1.00 93.44 151 ASP A CA 1
ATOM 1175 C C . ASP A 1 151 ? -8.771 4.628 -72.122 1.00 93.44 151 ASP A C 1
ATOM 1177 O O . ASP A 1 151 ? -8.904 5.456 -73.022 1.00 93.44 151 ASP A O 1
ATOM 1181 N N . ARG A 1 152 ? -8.512 3.342 -72.395 1.00 90.94 152 ARG A N 1
ATOM 1182 C CA . ARG A 1 152 ? -8.271 2.839 -73.754 1.00 90.94 152 ARG A CA 1
ATOM 1183 C C . ARG A 1 152 ? -9.488 2.947 -74.678 1.00 90.94 152 ARG A C 1
ATOM 1185 O O . ARG A 1 152 ? -9.299 3.167 -75.870 1.00 90.94 152 ARG A O 1
ATOM 1192 N N . VAL A 1 153 ? -10.705 2.766 -74.160 1.00 90.81 153 VAL A N 1
ATOM 1193 C CA . VAL A 1 153 ? -11.950 2.891 -74.946 1.00 90.81 153 VAL A CA 1
ATOM 1194 C C . VAL A 1 153 ? -12.262 4.353 -75.272 1.00 90.81 153 VAL A C 1
ATOM 1196 O O . VAL A 1 153 ? -12.725 4.634 -76.369 1.00 90.81 153 VAL A O 1
ATOM 1199 N N . ASN A 1 154 ? -11.976 5.284 -74.358 1.00 81.62 154 ASN A N 1
ATOM 1200 C CA . ASN A 1 154 ? -12.191 6.718 -74.586 1.00 81.62 154 ASN A CA 1
ATOM 1201 C C . ASN A 1 154 ? -11.142 7.358 -75.514 1.00 81.62 154 ASN A C 1
ATOM 1203 O O . ASN A 1 154 ? -11.368 8.452 -76.022 1.00 81.62 154 ASN A O 1
ATOM 1207 N N . ALA A 1 155 ? -9.988 6.711 -75.701 1.00 73.69 155 ALA A N 1
ATOM 1208 C CA . ALA A 1 155 ? -8.907 7.180 -76.567 1.00 73.69 155 ALA A CA 1
ATOM 1209 C C . ALA A 1 155 ? -9.051 6.759 -78.051 1.00 73.69 155 ALA A C 1
ATOM 1211 O O . ALA A 1 155 ? -8.137 7.030 -78.834 1.00 73.69 155 ALA A O 1
ATOM 1212 N N . GLN A 1 156 ? -10.149 6.088 -78.433 1.00 53.44 156 GLN A N 1
ATOM 1213 C CA . GLN A 1 156 ? -10.484 5.706 -79.817 1.00 53.44 156 GLN A CA 1
ATOM 1214 C C . GLN A 1 156 ? -11.575 6.586 -80.427 1.00 53.44 156 GLN A C 1
ATOM 1216 O O . GLN A 1 156 ? -12.507 6.977 -79.692 1.00 53.44 156 GLN A O 1
#

Organism: NCBI:txid408172

Secondary structure (DSSP, 8-state):
-----HHHHHT-TT-TTPPPP-TT-----PPPPSEEEEEEEETTEET--EEEE--TT-BHHHHHHHHS----SSB-GGG-EEE-TTS-EEEPEEETTEEEPPBP-TT-EEEE-BPP---------SS-HHHHHHHHHHHHHHHHHHHHHHHHHHT-

Radius of gyration: 29.94 Å; chains: 1; bounding box: 48×30×101 Å

Foldseek 3Di:
DDFADPVQVVVDVPGPRDDDDDPPDDDDDDDFAQWEKEDEDFDPAHRHIDIDGDDPFDFLQVCCVPPRVGDDPQWDQQQKWKQAPSRDIDGWDDDDPDTHGGTDDTPIYIYIYGPDPDDPPPPPVPDDVVVVVVVVVVVVVVVVVVVVVVVVVVVD